Protein AF-A0A2H3KAZ0-F1 (afdb_monomer_lite)

InterPro domains:
  IPR036909 Cytochrome c-like domain superfamily [G3DSA:1.10.760.10] (22-102)
  IPR036909 Cytochrome c-like domain superfamily [SSF46626] (34-100)

Foldseek 3Di:
DDDDDDDPCDPDPDPPPPDPADAQDPPLQVVLCVLVCCQADDPHVCVVPAHADRRHCVRRDVVCVVVVLCCLPVVVVPCQVVCPSPDHNVSSVVSVVCVVVVVDSD

Sequence (106 aa):
MTFSCSKDETPVPVPVAPVAVTAFTNTTIKPILDKCVACHGAGGVAVNKWYYNPANYETSIKANIGKIYAQTSVFGAGMATANYGNLTQAQVNAIITWYQAGYPAN

pLDDT: mean 75.34, std 16.15, range [42.06, 95.31]

Radius of gyration: 21.51 Å; chains: 1; bounding box: 31×59×66 Å

Structure (mmCIF, N/CA/C/O backbone):
data_AF-A0A2H3KAZ0-F1
#
_entry.id   AF-A0A2H3KAZ0-F1
#
loop_
_atom_site.group_PDB
_atom_site.id
_atom_site.type_symbol
_atom_site.label_atom_id
_atom_site.label_alt_id
_atom_site.label_comp_id
_atom_site.label_asym_id
_atom_site.label_entity_id
_atom_site.label_seq_id
_atom_site.pdbx_PDB_ins_code
_atom_site.Cartn_x
_atom_site.Cartn_y
_atom_site.Cartn_z
_atom_site.occupancy
_atom_site.B_iso_or_equiv
_atom_site.auth_seq_id
_atom_site.auth_comp_id
_atom_site.auth_asym_id
_atom_site.auth_atom_id
_atom_site.pdbx_PDB_model_num
ATOM 1 N N . MET A 1 1 ? 15.536 -50.054 -49.288 1.00 42.06 1 MET A N 1
ATOM 2 C CA . MET A 1 1 ? 15.369 -49.391 -47.978 1.00 42.06 1 MET A CA 1
ATOM 3 C C . MET A 1 1 ? 16.225 -48.137 -47.995 1.00 42.06 1 MET A C 1
ATOM 5 O O . MET A 1 1 ? 17.434 -48.235 -47.852 1.00 42.06 1 MET A O 1
ATOM 9 N N . THR A 1 2 ? 15.631 -46.987 -48.296 1.00 43.38 2 THR A N 1
ATOM 10 C CA . THR A 1 2 ? 16.305 -45.682 -48.282 1.00 43.38 2 THR A CA 1
ATOM 11 C C . THR A 1 2 ? 15.896 -44.956 -47.007 1.00 43.38 2 THR A C 1
ATOM 13 O O . THR A 1 2 ? 14.733 -44.595 -46.853 1.00 43.38 2 THR A O 1
ATOM 16 N N . PHE A 1 3 ? 16.839 -44.791 -46.080 1.00 45.09 3 PHE A N 1
ATOM 17 C CA . PHE A 1 3 ? 16.683 -43.912 -44.926 1.00 45.09 3 PHE A CA 1
ATOM 18 C C . PHE A 1 3 ? 16.978 -42.478 -45.374 1.00 45.09 3 PHE A C 1
ATOM 20 O O . PHE A 1 3 ? 18.106 -42.169 -45.753 1.00 45.09 3 PHE A O 1
ATOM 27 N N . SER A 1 4 ? 15.967 -41.613 -45.346 1.00 51.03 4 SER A N 1
ATOM 28 C CA . SER A 1 4 ? 16.130 -40.169 -45.518 1.00 51.03 4 SER A CA 1
ATOM 29 C C . SER A 1 4 ? 16.052 -39.488 -44.152 1.00 51.03 4 SER A C 1
ATOM 31 O O . SER A 1 4 ? 15.001 -39.486 -43.518 1.00 51.03 4 SER A O 1
ATOM 33 N N . CYS A 1 5 ? 17.165 -38.898 -43.710 1.00 50.88 5 CYS A N 1
ATOM 34 C CA . CYS A 1 5 ? 17.187 -37.874 -42.666 1.00 50.88 5 CYS A CA 1
ATOM 35 C C . CYS A 1 5 ? 16.548 -36.587 -43.198 1.00 50.88 5 CYS A C 1
ATOM 37 O O . CYS A 1 5 ? 17.033 -36.048 -44.190 1.00 50.88 5 CYS A O 1
ATOM 39 N N . SER A 1 6 ? 15.504 -36.086 -42.537 1.00 50.97 6 SER A N 1
ATOM 40 C CA . SER A 1 6 ? 15.051 -34.679 -42.482 1.00 50.97 6 SER A CA 1
ATOM 41 C C . SER A 1 6 ? 13.774 -34.687 -41.634 1.00 50.97 6 SER A C 1
ATOM 43 O O . SER A 1 6 ? 12.880 -35.472 -41.914 1.00 50.97 6 SER A O 1
ATOM 45 N N . LYS A 1 7 ? 13.609 -33.906 -40.572 1.00 48.50 7 LYS A N 1
ATOM 46 C CA . LYS A 1 7 ? 13.908 -32.485 -40.426 1.00 48.50 7 LYS A CA 1
ATOM 47 C C . LYS A 1 7 ? 13.983 -32.207 -38.919 1.00 48.50 7 LYS A C 1
ATOM 49 O O . LYS A 1 7 ? 13.093 -32.614 -38.181 1.00 48.50 7 LYS A O 1
ATOM 54 N N . ASP A 1 8 ? 15.058 -31.565 -38.483 1.00 55.12 8 ASP A N 1
ATOM 55 C CA . ASP A 1 8 ? 15.193 -31.033 -37.129 1.00 55.12 8 ASP A CA 1
ATOM 56 C C . ASP A 1 8 ? 14.231 -29.838 -37.015 1.00 55.12 8 ASP A C 1
ATOM 58 O O . ASP A 1 8 ? 14.513 -28.739 -37.498 1.00 55.12 8 ASP A O 1
ATOM 62 N N . GLU A 1 9 ? 13.020 -30.081 -36.513 1.00 54.03 9 GLU A N 1
ATOM 63 C CA . GLU A 1 9 ? 12.067 -29.023 -36.182 1.00 54.03 9 GLU A CA 1
ATOM 64 C C . GLU A 1 9 ? 12.463 -28.443 -34.827 1.00 54.03 9 GLU A C 1
ATOM 66 O O . GLU A 1 9 ? 11.881 -28.750 -33.788 1.00 54.03 9 GLU A O 1
ATOM 71 N N . THR A 1 10 ? 13.499 -27.606 -34.835 1.00 62.09 10 THR A N 1
ATOM 72 C CA . THR A 1 10 ? 13.757 -26.708 -33.711 1.00 62.09 10 THR A CA 1
ATOM 73 C C . THR A 1 10 ? 12.489 -25.879 -33.472 1.00 62.09 10 THR A C 1
ATOM 75 O O . THR A 1 10 ? 12.018 -25.209 -34.398 1.00 62.09 10 THR A O 1
ATOM 78 N N . PRO A 1 11 ? 11.894 -25.909 -32.264 1.00 56.31 11 PRO A N 1
ATOM 79 C CA . PRO A 1 11 ? 10.744 -25.075 -31.961 1.00 56.31 11 PRO A CA 1
ATOM 80 C C . PRO A 1 11 ? 11.138 -23.612 -32.145 1.00 56.31 11 PRO A C 1
ATOM 82 O O . PRO A 1 11 ? 12.066 -23.122 -31.498 1.00 56.31 11 PRO A O 1
ATOM 85 N N . VAL A 1 12 ? 10.442 -22.911 -33.038 1.00 58.47 12 VAL A N 1
ATOM 86 C CA . VAL A 1 12 ? 10.580 -21.461 -33.176 1.00 58.47 12 VAL A CA 1
ATOM 87 C C . VAL A 1 12 ? 10.239 -20.846 -31.811 1.00 58.47 12 VAL A C 1
ATOM 89 O O . VAL A 1 12 ? 9.158 -21.136 -31.287 1.00 58.47 12 VAL A O 1
ATOM 92 N N . PRO A 1 13 ? 11.113 -20.023 -31.201 1.00 58.38 13 PRO A N 1
ATOM 93 C CA . PRO A 1 13 ? 10.783 -19.342 -29.960 1.00 58.38 13 PRO A CA 1
ATOM 94 C C . PRO A 1 13 ? 9.560 -18.461 -30.209 1.00 58.38 13 PRO A C 1
ATOM 96 O O . PRO A 1 13 ? 9.618 -17.513 -30.993 1.00 58.38 13 PRO A O 1
ATOM 99 N N . VAL A 1 14 ? 8.435 -18.787 -29.574 1.00 61.22 14 VAL A N 1
ATOM 100 C CA . VAL A 1 14 ? 7.252 -17.927 -29.604 1.00 61.22 14 VAL A CA 1
ATOM 101 C C . VAL A 1 14 ? 7.649 -16.608 -28.934 1.00 61.22 14 VAL A C 1
ATOM 103 O O . VAL A 1 14 ? 8.141 -16.648 -27.802 1.00 61.22 14 VAL A O 1
ATOM 106 N N . PRO A 1 15 ? 7.471 -15.444 -29.584 1.00 53.41 15 PRO A N 1
ATOM 107 C CA . PRO A 1 15 ? 7.692 -14.164 -28.932 1.00 53.41 15 PRO A CA 1
ATOM 108 C C . PRO A 1 15 ? 6.754 -14.078 -27.729 1.00 53.41 15 PRO A C 1
ATOM 110 O O . PRO A 1 15 ? 5.534 -14.004 -27.883 1.00 53.41 15 PRO A O 1
ATOM 113 N N . VAL A 1 16 ? 7.311 -14.137 -26.521 1.00 59.84 16 VAL A N 1
ATOM 114 C CA . VAL A 1 16 ? 6.542 -13.894 -25.303 1.00 59.84 16 VAL A CA 1
ATOM 115 C C . VAL A 1 16 ? 6.110 -12.435 -25.374 1.00 59.84 16 VAL A C 1
ATOM 117 O O . VAL A 1 16 ? 6.953 -11.537 -25.339 1.00 59.84 16 VAL A O 1
ATOM 120 N N . ALA A 1 17 ? 4.809 -12.194 -25.550 1.00 55.94 17 ALA A N 1
ATOM 121 C CA . ALA A 1 17 ? 4.266 -10.844 -25.533 1.00 55.94 17 ALA A CA 1
ATOM 122 C C . ALA A 1 17 ? 4.725 -10.142 -24.241 1.00 55.94 17 ALA A C 1
ATOM 124 O O . ALA A 1 17 ? 4.708 -10.778 -23.180 1.00 55.94 17 ALA A O 1
ATOM 125 N N . PRO A 1 18 ? 5.156 -8.868 -24.296 1.00 58.00 18 PRO A N 1
ATOM 126 C CA . PRO A 1 18 ? 5.522 -8.149 -23.088 1.00 58.00 18 PRO A CA 1
ATOM 127 C C . PRO A 1 18 ? 4.326 -8.183 -22.139 1.00 58.00 18 PRO A C 1
ATOM 129 O O . PRO A 1 18 ? 3.220 -7.780 -22.504 1.00 58.00 18 PRO A O 1
ATOM 132 N N . VAL A 1 19 ? 4.539 -8.719 -20.936 1.00 61.03 19 VAL A N 1
ATOM 133 C CA . VAL A 1 19 ? 3.525 -8.723 -19.881 1.00 61.03 19 VAL A CA 1
ATOM 134 C C . VAL A 1 19 ? 3.134 -7.268 -19.663 1.00 61.03 19 VAL A C 1
ATOM 136 O O . VAL A 1 19 ? 3.987 -6.461 -19.297 1.00 61.03 19 VAL A O 1
ATOM 139 N N . ALA A 1 20 ? 1.879 -6.916 -19.953 1.00 62.78 20 ALA A N 1
ATOM 140 C CA . ALA A 1 20 ? 1.392 -5.559 -19.756 1.00 62.78 20 ALA A CA 1
ATOM 141 C C . ALA A 1 20 ? 1.604 -5.181 -18.287 1.00 62.78 20 ALA A C 1
ATOM 143 O O . ALA A 1 20 ? 1.039 -5.802 -17.384 1.00 62.78 20 ALA A O 1
ATOM 144 N N . VAL A 1 21 ? 2.478 -4.205 -18.049 1.00 80.50 21 VAL A N 1
ATOM 145 C CA . VAL A 1 21 ? 2.804 -3.760 -16.701 1.00 80.50 21 VAL A CA 1
ATOM 146 C C . VAL A 1 21 ? 1.894 -2.586 -16.357 1.00 80.50 21 VAL A C 1
ATOM 148 O O . VAL A 1 21 ? 2.045 -1.493 -16.897 1.00 80.50 21 VAL A O 1
ATOM 151 N N . THR A 1 22 ? 0.933 -2.814 -15.464 1.00 91.44 22 THR A N 1
ATOM 152 C CA . THR A 1 22 ? 0.073 -1.748 -14.936 1.00 91.44 22 THR A CA 1
ATOM 153 C C . THR A 1 22 ? 0.852 -0.942 -13.901 1.00 91.44 22 THR A C 1
ATOM 155 O O . THR A 1 22 ? 1.345 -1.506 -12.922 1.00 91.44 22 THR A O 1
ATOM 158 N N . ALA A 1 23 ? 0.955 0.372 -14.087 1.00 92.75 23 ALA A N 1
ATOM 159 C CA . ALA A 1 23 ? 1.486 1.260 -13.060 1.00 92.75 23 ALA A CA 1
ATOM 160 C C . ALA A 1 23 ? 0.438 1.500 -11.961 1.00 92.75 23 ALA A C 1
ATOM 162 O O . ALA A 1 23 ? -0.758 1.587 -12.230 1.00 92.75 23 ALA A O 1
ATOM 163 N N . PHE A 1 24 ? 0.894 1.639 -10.721 1.00 94.50 24 PHE A N 1
ATOM 164 C CA . PHE A 1 24 ? 0.071 2.045 -9.594 1.00 94.50 24 PHE A CA 1
ATOM 165 C C . PHE A 1 24 ? 0.002 3.570 -9.529 1.00 94.50 24 PHE A C 1
ATOM 167 O O . PHE A 1 24 ? 1.000 4.235 -9.242 1.00 94.50 24 PHE A O 1
ATOM 174 N N . THR A 1 25 ? -1.177 4.122 -9.807 1.00 95.31 25 THR A N 1
ATOM 175 C CA . THR A 1 25 ? -1.418 5.566 -9.931 1.00 95.31 25 THR A CA 1
ATOM 176 C C . THR A 1 25 ? -2.434 6.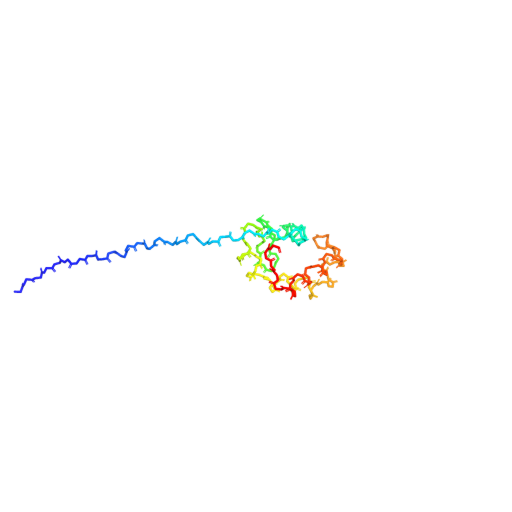103 -8.928 1.00 95.31 25 THR A C 1
ATOM 178 O O . THR A 1 25 ? -2.723 7.296 -8.969 1.00 95.31 25 THR A O 1
ATOM 181 N N . ASN A 1 26 ? -2.963 5.271 -8.024 1.00 95.19 26 ASN A N 1
ATOM 182 C CA . ASN A 1 26 ? -3.918 5.708 -7.009 1.00 95.19 26 ASN A CA 1
ATOM 183 C C . ASN A 1 26 ? -3.311 6.815 -6.136 1.00 95.19 26 ASN A C 1
ATOM 185 O O . ASN A 1 26 ? -2.424 6.576 -5.314 1.00 95.19 26 ASN A O 1
ATOM 189 N N . THR A 1 27 ? -3.794 8.042 -6.312 1.00 94.44 27 THR A N 1
ATOM 190 C CA . THR A 1 27 ? -3.184 9.251 -5.736 1.00 94.44 27 THR A CA 1
ATOM 191 C C . THR A 1 27 ? -3.314 9.328 -4.219 1.00 94.44 27 THR A C 1
ATOM 193 O O . THR A 1 27 ? -2.529 10.016 -3.572 1.00 94.44 27 THR A O 1
ATOM 196 N N . THR A 1 28 ? -4.269 8.598 -3.641 1.00 92.81 28 THR A N 1
ATO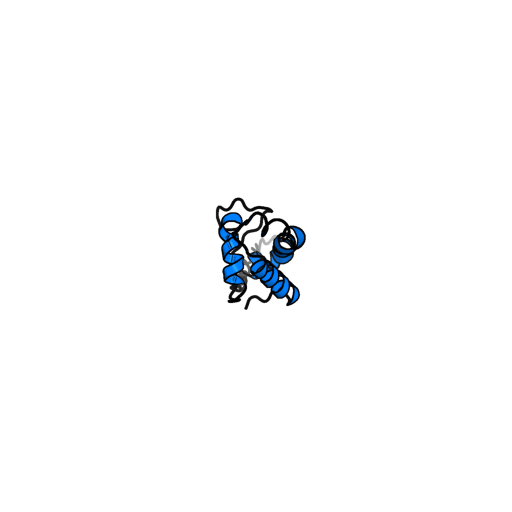M 197 C CA . THR A 1 28 ? -4.493 8.560 -2.193 1.00 92.81 28 THR A CA 1
ATOM 198 C C . THR A 1 28 ? -3.604 7.519 -1.521 1.00 92.81 28 THR A C 1
ATOM 200 O O . THR A 1 28 ? -3.017 7.783 -0.474 1.00 92.81 28 THR A O 1
ATOM 203 N N . ILE A 1 29 ? -3.475 6.336 -2.123 1.00 93.19 29 ILE A N 1
ATOM 204 C CA . ILE A 1 29 ? -2.825 5.180 -1.495 1.00 93.19 29 ILE A CA 1
ATOM 205 C C . ILE A 1 29 ? -1.354 5.071 -1.867 1.00 93.19 29 ILE A C 1
ATOM 207 O O . ILE A 1 29 ? -0.543 4.681 -1.027 1.00 93.19 29 ILE A O 1
ATOM 211 N N . LYS A 1 30 ? -0.975 5.462 -3.086 1.00 94.06 30 LYS A N 1
ATOM 212 C CA . LYS A 1 30 ? 0.419 5.424 -3.534 1.00 94.06 30 LYS A CA 1
ATOM 213 C C . LYS A 1 30 ? 1.372 6.153 -2.580 1.00 94.06 30 LYS A C 1
ATOM 215 O O . LYS A 1 30 ? 2.338 5.517 -2.167 1.00 94.06 30 LYS A O 1
ATOM 220 N N . PRO A 1 31 ? 1.109 7.395 -2.126 1.00 92.44 31 PRO A N 1
ATOM 221 C CA . PRO A 1 31 ? 2.001 8.066 -1.178 1.00 92.44 31 PRO A CA 1
ATOM 222 C C . PRO A 1 31 ? 2.128 7.333 0.164 1.00 92.44 31 PRO A C 1
ATOM 224 O O . PRO A 1 31 ? 3.125 7.487 0.864 1.00 92.44 31 PRO A O 1
ATOM 227 N N . ILE A 1 32 ? 1.117 6.543 0.540 1.00 90.00 32 ILE A N 1
ATOM 228 C CA . ILE A 1 32 ? 1.122 5.757 1.773 1.00 90.00 32 ILE A CA 1
ATOM 229 C C . ILE A 1 32 ? 1.989 4.507 1.593 1.00 90.00 32 ILE A C 1
ATOM 231 O O . ILE A 1 32 ? 2.861 4.256 2.419 1.00 90.00 32 ILE A O 1
ATOM 235 N N . LEU A 1 33 ? 1.802 3.756 0.502 1.00 88.12 33 LEU A N 1
ATOM 236 C CA . LEU A 1 33 ? 2.620 2.575 0.201 1.00 88.12 33 LEU A CA 1
ATOM 237 C C . LEU A 1 33 ? 4.070 2.935 -0.155 1.00 88.12 33 LEU A C 1
ATOM 239 O O . LEU A 1 33 ? 4.976 2.157 0.129 1.00 88.12 33 LEU A O 1
ATOM 243 N N . ASP A 1 34 ? 4.326 4.132 -0.684 1.00 89.19 34 ASP A N 1
ATOM 244 C CA . ASP A 1 34 ? 5.686 4.625 -0.922 1.00 89.19 34 ASP A CA 1
ATOM 245 C C . ASP A 1 34 ? 6.499 4.720 0.385 1.00 89.19 34 ASP A C 1
ATOM 247 O O . ASP A 1 34 ? 7.715 4.525 0.376 1.00 89.19 34 ASP A O 1
ATOM 251 N N . LYS A 1 35 ? 5.849 4.904 1.543 1.00 84.38 35 LYS A N 1
ATOM 252 C CA . LYS A 1 35 ? 6.526 4.844 2.851 1.00 84.38 35 LYS A CA 1
ATOM 253 C C . LYS A 1 35 ? 7.026 3.439 3.210 1.00 84.38 35 LYS A C 1
ATOM 255 O O . LYS A 1 35 ? 7.930 3.294 4.030 1.00 84.38 35 LYS A O 1
ATOM 260 N N . CYS A 1 36 ? 6.478 2.397 2.586 1.00 78.88 36 CYS A N 1
ATOM 261 C CA . CYS A 1 36 ? 6.888 1.008 2.780 1.00 78.88 36 CYS A CA 1
ATOM 262 C C . CYS A 1 36 ? 8.165 0.650 1.993 1.00 78.88 36 CYS A C 1
ATOM 264 O O . CYS A 1 36 ? 8.789 -0.374 2.287 1.00 78.88 36 CYS A O 1
ATOM 266 N N . VAL A 1 37 ? 8.595 1.493 1.038 1.00 80.94 37 VAL A N 1
ATOM 267 C CA . VAL A 1 37 ? 9.796 1.285 0.197 1.00 80.94 37 VAL A CA 1
ATOM 268 C C . VAL A 1 37 ? 11.053 1.068 1.037 1.00 80.94 37 VAL A C 1
ATOM 270 O O . VAL A 1 37 ? 11.890 0.250 0.670 1.00 80.94 37 VAL A O 1
ATOM 273 N N . ALA A 1 38 ? 11.181 1.730 2.188 1.00 76.81 38 ALA A N 1
ATOM 274 C CA . ALA A 1 38 ? 12.360 1.585 3.043 1.00 76.81 38 ALA A CA 1
ATOM 275 C C . ALA A 1 38 ? 12.611 0.128 3.491 1.00 76.81 38 ALA A C 1
ATOM 277 O O . ALA A 1 38 ? 13.755 -0.276 3.682 1.00 76.81 38 ALA A O 1
ATOM 278 N N . CYS A 1 39 ? 11.553 -0.679 3.630 1.00 76.50 39 CYS A N 1
ATOM 279 C CA . CYS A 1 39 ? 11.654 -2.083 4.040 1.00 76.50 39 CYS A CA 1
ATOM 280 C C . CYS A 1 39 ? 11.391 -3.068 2.893 1.00 76.50 39 CYS A C 1
ATOM 282 O O . CYS A 1 39 ? 11.893 -4.193 2.930 1.00 76.50 39 CYS A O 1
ATOM 284 N N . HIS A 1 40 ? 10.611 -2.652 1.894 1.00 80.31 40 HIS A N 1
ATOM 285 C CA . HIS A 1 40 ? 10.094 -3.511 0.827 1.00 80.31 40 HIS A CA 1
ATOM 286 C C . HIS A 1 40 ? 10.562 -3.104 -0.577 1.00 80.31 40 HIS A C 1
ATOM 288 O O . HIS A 1 40 ? 10.156 -3.721 -1.550 1.00 80.31 40 HIS A O 1
ATOM 294 N N . GLY A 1 41 ? 11.401 -2.080 -0.715 1.00 76.31 41 GLY A N 1
ATOM 295 C CA . GLY A 1 41 ? 12.034 -1.694 -1.977 1.00 76.31 41 GLY A CA 1
ATOM 296 C C . GLY A 1 41 ? 13.318 -2.475 -2.270 1.00 76.31 41 GLY A C 1
ATOM 297 O O . GLY A 1 41 ? 13.682 -3.422 -1.568 1.00 76.31 41 GLY A O 1
ATOM 298 N N . ALA A 1 42 ? 14.033 -2.065 -3.322 1.00 69.00 42 ALA A N 1
ATOM 299 C CA . ALA A 1 42 ? 15.282 -2.712 -3.734 1.00 69.00 42 ALA A CA 1
ATOM 300 C C . ALA A 1 42 ? 16.363 -2.478 -2.689 1.00 69.00 42 ALA A C 1
ATOM 302 O O . ALA A 1 42 ? 16.642 -1.338 -2.334 1.00 69.00 42 ALA A O 1
ATOM 303 N N . GLY A 1 43 ? 16.946 -3.566 -2.181 1.00 60.41 43 GLY A N 1
ATOM 304 C CA . GLY A 1 43 ? 17.909 -3.506 -1.081 1.00 60.41 43 GLY A CA 1
ATOM 305 C C . GLY A 1 43 ? 17.281 -3.347 0.309 1.00 60.41 43 GLY A C 1
ATOM 306 O O . GLY A 1 43 ? 18.018 -3.236 1.284 1.00 60.41 43 GLY A O 1
ATOM 307 N N . GLY A 1 44 ? 15.948 -3.365 0.430 1.00 60.16 44 GLY A N 1
ATOM 308 C CA . GLY A 1 44 ? 15.281 -3.462 1.726 1.00 60.16 44 GLY A CA 1
ATOM 309 C C . GLY A 1 44 ? 15.504 -4.830 2.380 1.00 60.16 44 GLY A C 1
ATOM 310 O O . GLY A 1 44 ? 15.785 -5.821 1.708 1.00 60.16 44 GLY A O 1
ATOM 311 N N . VAL A 1 45 ? 15.305 -4.912 3.698 1.00 61.56 45 VAL A N 1
ATOM 312 C CA . VAL A 1 45 ? 15.348 -6.180 4.462 1.00 61.56 45 VAL A CA 1
ATOM 313 C C . VAL A 1 45 ? 14.299 -7.207 4.009 1.00 61.56 45 VAL A C 1
ATOM 315 O O . VAL A 1 45 ? 14.344 -8.354 4.448 1.00 61.56 45 VAL A O 1
ATOM 318 N N . ALA A 1 46 ? 13.363 -6.812 3.134 1.00 60.56 46 ALA A N 1
ATOM 319 C CA . ALA A 1 46 ? 12.298 -7.647 2.594 1.00 60.56 46 ALA A CA 1
ATOM 320 C C . ALA A 1 46 ? 11.576 -8.409 3.710 1.00 60.56 46 ALA A C 1
ATOM 322 O O . ALA A 1 46 ? 11.448 -9.635 3.671 1.00 60.56 46 ALA A O 1
ATOM 323 N N . VAL A 1 47 ? 11.102 -7.673 4.723 1.00 57.06 47 VAL A N 1
ATOM 324 C CA . VAL A 1 47 ? 10.293 -8.251 5.804 1.00 57.06 47 VAL A CA 1
ATOM 325 C C . VAL A 1 47 ? 9.134 -9.021 5.153 1.00 57.06 47 VAL A C 1
ATOM 327 O O . VAL A 1 47 ? 8.448 -8.502 4.273 1.00 57.06 47 VAL A O 1
ATOM 330 N N . ASN A 1 48 ? 8.968 -10.301 5.493 1.00 60.88 48 ASN A N 1
ATOM 331 C CA . ASN A 1 48 ? 7.980 -11.209 4.882 1.00 60.88 48 ASN A CA 1
ATOM 332 C C . ASN A 1 48 ? 8.116 -11.443 3.355 1.00 60.88 48 ASN A C 1
ATOM 334 O O . ASN A 1 48 ? 7.179 -11.923 2.706 1.00 60.88 48 ASN A O 1
ATOM 338 N N . LYS A 1 49 ? 9.296 -11.164 2.783 1.00 67.94 49 LYS A N 1
ATOM 339 C CA . LYS A 1 49 ? 9.688 -11.468 1.395 1.00 67.94 49 LYS A CA 1
ATOM 340 C C . LYS A 1 49 ? 8.702 -10.929 0.353 1.00 67.94 49 LYS A C 1
ATOM 342 O O . LYS A 1 49 ? 8.224 -11.681 -0.498 1.00 67.94 49 LYS A O 1
ATOM 347 N N . TRP A 1 50 ? 8.351 -9.647 0.431 1.00 77.50 50 TRP A N 1
ATOM 348 C CA . TRP A 1 50 ? 7.624 -8.977 -0.650 1.00 77.50 50 TRP A CA 1
ATOM 349 C C . TRP A 1 50 ? 8.333 -7.692 -1.072 1.00 77.50 50 TRP A C 1
ATOM 351 O O . TRP A 1 50 ? 8.939 -7.010 -0.241 1.00 77.50 50 TRP A O 1
ATOM 361 N N . TYR A 1 51 ? 8.278 -7.428 -2.377 1.00 83.69 51 TYR A N 1
ATOM 362 C CA . TYR A 1 51 ? 8.927 -6.306 -3.039 1.00 83.69 51 TYR A CA 1
ATOM 363 C C . TYR A 1 51 ? 7.862 -5.343 -3.553 1.00 83.69 51 TYR A C 1
ATOM 365 O O . TYR A 1 51 ? 7.006 -5.749 -4.336 1.00 83.69 51 TYR A O 1
ATOM 373 N N . TYR A 1 52 ? 7.919 -4.087 -3.128 1.00 87.38 52 TYR A N 1
ATOM 374 C CA . TYR A 1 52 ? 7.030 -3.023 -3.568 1.00 87.38 52 TYR A CA 1
ATOM 375 C C . TYR A 1 52 ? 7.630 -2.296 -4.775 1.00 87.38 52 TYR A C 1
ATOM 377 O O . TYR A 1 52 ? 8.747 -1.779 -4.715 1.00 87.38 52 TYR A O 1
ATOM 385 N N . ASN A 1 53 ? 6.870 -2.237 -5.871 1.00 89.12 53 ASN A N 1
ATOM 386 C CA . ASN A 1 53 ? 7.233 -1.503 -7.076 1.00 89.12 53 ASN A CA 1
ATOM 387 C C . ASN A 1 53 ? 5.996 -0.838 -7.696 1.00 89.12 53 ASN A C 1
ATOM 389 O O . ASN A 1 53 ? 5.228 -1.508 -8.390 1.00 89.12 53 ASN A O 1
ATOM 393 N N . PRO A 1 54 ? 5.821 0.483 -7.555 1.00 90.19 54 PRO A N 1
ATOM 394 C CA . PRO A 1 54 ? 4.664 1.158 -8.126 1.00 90.19 54 PRO A CA 1
ATOM 395 C C . PRO A 1 54 ? 4.639 1.104 -9.660 1.00 90.19 54 PRO A C 1
ATOM 397 O O . PRO A 1 54 ? 3.586 1.318 -10.243 1.00 90.19 54 PRO A O 1
ATOM 400 N N . ALA A 1 55 ? 5.747 0.785 -10.337 1.00 91.25 55 ALA A N 1
ATOM 401 C CA . ALA A 1 55 ? 5.737 0.576 -11.781 1.00 91.25 55 ALA A CA 1
ATOM 402 C C . ALA A 1 55 ? 5.123 -0.770 -12.196 1.00 91.25 55 ALA A C 1
ATOM 404 O O . ALA A 1 55 ? 4.816 -0.916 -13.368 1.00 91.25 55 ALA A O 1
ATOM 405 N N . ASN A 1 56 ? 4.952 -1.737 -11.279 1.00 89.44 56 ASN A N 1
ATOM 406 C CA . ASN A 1 56 ? 4.384 -3.062 -11.555 1.00 89.44 56 ASN A CA 1
ATOM 407 C C . ASN A 1 56 ? 3.346 -3.461 -10.502 1.00 89.44 56 ASN A C 1
ATOM 409 O O . ASN A 1 56 ? 3.618 -4.247 -9.592 1.00 89.44 56 ASN A O 1
ATOM 413 N N . TYR A 1 57 ? 2.144 -2.910 -10.626 1.00 91.00 57 TYR A N 1
ATOM 414 C CA . TYR A 1 57 ? 1.033 -3.159 -9.715 1.00 91.00 57 TYR A CA 1
ATOM 415 C C . TYR A 1 57 ? 0.653 -4.645 -9.634 1.00 91.00 57 TYR A C 1
ATOM 417 O O . TYR A 1 57 ? 0.466 -5.157 -8.530 1.00 91.00 57 TYR A O 1
ATOM 425 N N . GLU A 1 58 ? 0.596 -5.354 -10.766 1.00 90.06 58 GLU A N 1
ATOM 426 C CA . GLU A 1 58 ? 0.124 -6.745 -10.818 1.00 90.06 58 GLU A CA 1
ATOM 427 C C . GLU A 1 58 ? 0.985 -7.683 -9.959 1.00 90.06 58 GLU A C 1
ATOM 429 O O . GLU A 1 58 ? 0.453 -8.429 -9.135 1.00 90.06 58 GLU A O 1
ATOM 434 N N . THR A 1 59 ? 2.314 -7.628 -10.089 1.00 87.94 59 THR A N 1
ATOM 435 C CA . THR A 1 59 ? 3.203 -8.578 -9.392 1.00 87.94 59 THR A CA 1
ATOM 436 C C . THR A 1 59 ? 3.737 -8.066 -8.059 1.00 87.94 59 THR A C 1
ATOM 438 O O . THR A 1 59 ? 4.081 -8.872 -7.194 1.00 87.94 59 THR A O 1
ATOM 441 N N . SER A 1 60 ? 3.810 -6.748 -7.857 1.00 88.06 60 SER A N 1
ATOM 442 C CA . SER A 1 60 ? 4.390 -6.185 -6.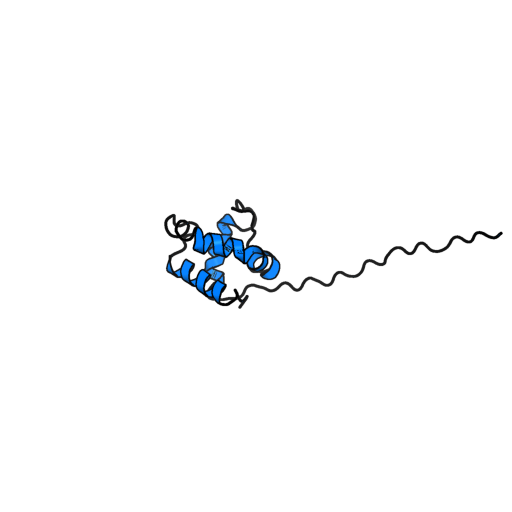632 1.00 88.06 60 SER A CA 1
ATOM 443 C C . SER A 1 60 ? 3.338 -5.876 -5.569 1.00 88.06 60 SER A C 1
ATOM 445 O O . SER A 1 60 ? 3.560 -6.167 -4.395 1.00 88.06 60 SER A O 1
ATOM 447 N N . ILE A 1 61 ? 2.166 -5.371 -5.968 1.00 90.69 61 ILE A N 1
ATOM 448 C CA . ILE A 1 61 ? 1.119 -4.916 -5.046 1.00 90.69 61 ILE A CA 1
ATOM 449 C C . ILE A 1 61 ? -0.013 -5.938 -5.004 1.00 90.69 61 ILE A C 1
ATOM 451 O O . ILE A 1 61 ? -0.256 -6.540 -3.962 1.00 90.69 61 ILE A O 1
ATOM 455 N N . LYS A 1 62 ? -0.668 -6.194 -6.139 1.00 91.00 62 LYS A N 1
ATOM 456 C CA . LYS A 1 62 ? -1.848 -7.061 -6.225 1.00 91.00 62 LYS A CA 1
ATOM 457 C C . LYS A 1 62 ? -1.531 -8.506 -5.850 1.00 91.00 62 LYS A C 1
ATOM 459 O O . LYS A 1 62 ? -2.200 -9.065 -4.987 1.00 91.00 62 LYS A O 1
ATOM 464 N N . ALA A 1 63 ? -0.466 -9.091 -6.400 1.00 89.81 63 ALA A N 1
ATOM 465 C CA . ALA A 1 63 ? -0.035 -10.444 -6.034 1.00 89.81 63 ALA A CA 1
ATOM 466 C C . ALA A 1 63 ? 0.369 -10.585 -4.550 1.00 89.81 63 ALA A C 1
ATOM 468 O O . ALA A 1 63 ? 0.355 -11.689 -4.010 1.00 89.81 63 ALA A O 1
ATOM 469 N N . ASN A 1 64 ? 0.703 -9.481 -3.871 1.00 88.69 64 ASN A N 1
ATOM 470 C CA . ASN A 1 64 ? 1.065 -9.468 -2.453 1.00 88.69 64 ASN A CA 1
ATOM 471 C C . ASN A 1 64 ? -0.016 -8.848 -1.561 1.00 88.69 64 ASN A C 1
ATOM 473 O O . ASN A 1 64 ? 0.225 -8.676 -0.367 1.00 88.69 64 ASN A O 1
ATOM 477 N N . ILE A 1 65 ? -1.207 -8.546 -2.088 1.00 88.25 65 ILE A N 1
ATOM 478 C CA . ILE A 1 65 ? -2.199 -7.727 -1.386 1.00 88.25 65 ILE A CA 1
ATOM 479 C C . ILE A 1 65 ? -2.616 -8.324 -0.039 1.00 88.25 65 ILE A C 1
ATOM 481 O O . ILE A 1 65 ? -2.774 -7.593 0.932 1.00 88.25 65 ILE A O 1
ATOM 485 N N . GLY A 1 66 ? -2.698 -9.654 0.061 1.00 85.44 66 GLY A N 1
ATOM 486 C CA . GLY A 1 66 ? -2.972 -10.339 1.326 1.00 85.44 66 GLY A CA 1
ATOM 487 C C . GLY A 1 66 ? -1.899 -10.087 2.391 1.00 85.44 66 GLY A C 1
ATOM 488 O O . GLY A 1 66 ? -2.233 -9.917 3.559 1.00 85.44 66 GLY A O 1
ATOM 489 N N . LYS A 1 67 ? -0.620 -9.988 2.000 1.00 83.50 67 LYS A N 1
ATOM 490 C CA . LYS A 1 67 ? 0.486 -9.646 2.911 1.00 83.50 67 LYS A CA 1
ATOM 491 C C . LYS A 1 67 ? 0.432 -8.179 3.323 1.00 83.50 67 LYS A C 1
ATOM 493 O O . LYS A 1 67 ? 0.595 -7.890 4.503 1.00 83.50 67 LYS A O 1
ATOM 498 N N . ILE A 1 68 ? 0.175 -7.279 2.368 1.00 83.50 68 ILE A N 1
ATOM 499 C CA . ILE A 1 68 ? 0.004 -5.840 2.628 1.00 83.50 68 ILE A CA 1
ATOM 500 C C . ILE A 1 68 ? -1.112 -5.653 3.647 1.00 83.50 68 ILE A C 1
ATOM 502 O O . ILE A 1 68 ? -0.892 -5.079 4.708 1.00 83.50 68 ILE A O 1
ATOM 506 N N . TYR A 1 69 ? -2.280 -6.227 3.353 1.00 81.38 69 TYR A N 1
ATOM 507 C CA . TYR A 1 69 ? -3.450 -6.129 4.202 1.00 81.38 69 TYR A CA 1
ATOM 508 C C . TYR A 1 69 ? -3.220 -6.765 5.570 1.00 81.38 69 TYR A C 1
ATOM 510 O O . TYR 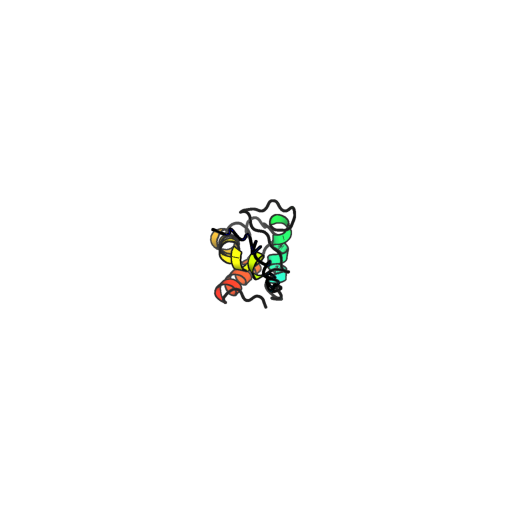A 1 69 ? -3.541 -6.138 6.570 1.00 81.38 69 TYR A O 1
ATOM 518 N N . ALA A 1 70 ? -2.642 -7.966 5.664 1.00 78.88 70 ALA A N 1
ATOM 519 C CA . ALA A 1 70 ? -2.345 -8.590 6.955 1.00 78.88 70 ALA A CA 1
ATOM 520 C C . ALA A 1 70 ? -1.389 -7.726 7.796 1.00 78.88 70 ALA A C 1
ATOM 522 O O . ALA A 1 70 ? -1.610 -7.540 8.993 1.00 78.88 70 ALA A O 1
ATOM 523 N N . GLN A 1 71 ? -0.374 -7.125 7.170 1.00 74.56 71 GLN A N 1
ATOM 524 C CA . GLN A 1 71 ? 0.555 -6.228 7.852 1.00 74.56 71 GLN A CA 1
ATOM 525 C C . GLN A 1 71 ? -0.118 -4.923 8.310 1.00 74.56 71 GLN A C 1
ATOM 527 O O . GLN A 1 71 ? 0.192 -4.410 9.381 1.00 74.56 71 GLN A O 1
ATOM 532 N N . THR A 1 72 ? -1.079 -4.400 7.551 1.00 70.62 72 THR A N 1
ATOM 533 C CA . THR A 1 72 ? -1.782 -3.161 7.914 1.00 70.62 72 THR A CA 1
ATOM 534 C C . THR A 1 72 ? -3.005 -3.382 8.806 1.00 70.62 72 THR A C 1
ATOM 536 O O . THR A 1 72 ? -3.386 -2.466 9.519 1.00 70.62 72 THR A O 1
ATOM 539 N N . SER A 1 73 ? -3.626 -4.567 8.805 1.00 66.94 73 SER A N 1
ATOM 540 C CA . SER A 1 73 ? -4.871 -4.867 9.541 1.00 66.94 73 SER A CA 1
ATOM 541 C C . SER A 1 73 ? -4.663 -5.748 10.777 1.00 66.94 73 SER A C 1
ATOM 543 O O . SER A 1 73 ? -5.230 -5.454 11.823 1.00 66.94 73 SER A O 1
ATOM 545 N N . VAL A 1 74 ? -3.814 -6.782 10.699 1.00 58.03 74 VAL A N 1
ATOM 546 C CA . VAL A 1 74 ? -3.526 -7.716 11.809 1.00 58.03 74 VAL A CA 1
ATOM 547 C C . VAL A 1 74 ? -2.304 -7.250 12.599 1.00 58.03 74 VAL A C 1
ATOM 549 O O . VAL A 1 74 ? -2.322 -7.250 13.826 1.00 58.03 74 VAL A O 1
ATOM 552 N N . PHE A 1 75 ? -1.285 -6.729 11.910 1.00 49.25 75 PHE A N 1
ATOM 553 C CA . PHE A 1 75 ? -0.199 -5.967 12.535 1.00 49.25 75 PHE A CA 1
ATOM 554 C C . PHE A 1 75 ? -0.486 -4.456 12.571 1.00 49.25 75 PHE A C 1
ATOM 556 O O . PHE A 1 75 ? 0.392 -3.687 12.951 1.00 49.25 75 PHE A O 1
ATOM 563 N N . GLY A 1 76 ? -1.703 -4.008 12.235 1.00 46.88 76 GLY A N 1
ATOM 564 C CA . GLY A 1 76 ? -2.130 -2.599 12.327 1.00 46.88 76 GLY A CA 1
ATOM 565 C C . GLY A 1 76 ? -2.109 -2.053 13.756 1.00 46.88 76 GLY A C 1
ATOM 566 O O . GLY A 1 76 ? -1.801 -0.885 13.971 1.00 46.88 76 GLY A O 1
ATOM 567 N N . ALA A 1 77 ? -2.297 -2.956 14.723 1.00 47.88 77 ALA A N 1
ATOM 568 C CA . ALA A 1 77 ? -1.937 -2.819 16.132 1.00 47.88 77 ALA A CA 1
ATOM 569 C C . ALA A 1 77 ? -0.481 -2.402 16.401 1.00 47.88 77 ALA A C 1
ATOM 571 O O . ALA A 1 77 ? -0.213 -1.804 17.428 1.00 47.88 77 ALA A O 1
ATOM 572 N N . GLY A 1 78 ? 0.459 -2.779 15.528 1.00 49.78 78 GLY A N 1
ATOM 573 C CA . GLY A 1 78 ? 1.914 -2.744 15.722 1.00 49.78 78 GLY A CA 1
ATOM 574 C C . GLY A 1 78 ? 2.670 -1.804 14.776 1.00 49.78 78 GLY A C 1
ATOM 575 O O . GLY A 1 78 ? 3.619 -1.161 15.206 1.00 49.78 78 GLY A O 1
ATOM 576 N N . MET A 1 79 ? 2.266 -1.662 13.504 1.00 59.09 79 MET A N 1
ATOM 577 C CA . MET A 1 79 ? 2.929 -0.716 12.590 1.00 59.09 79 MET A CA 1
ATOM 578 C C . MET A 1 79 ? 2.634 0.739 12.959 1.00 59.09 79 MET A C 1
ATOM 580 O O . MET A 1 79 ? 3.558 1.546 12.975 1.00 59.09 79 MET A O 1
ATOM 584 N N . ALA A 1 80 ? 1.383 1.074 13.292 1.00 52.22 80 ALA A N 1
ATOM 585 C CA . ALA A 1 80 ? 1.031 2.426 13.724 1.00 52.22 80 ALA A CA 1
ATOM 586 C C . ALA A 1 80 ? 1.538 2.727 15.148 1.00 52.22 80 ALA A C 1
ATOM 588 O O . ALA A 1 80 ? 2.062 3.808 15.395 1.00 52.22 80 ALA A O 1
ATOM 589 N N . THR A 1 81 ? 1.447 1.772 16.083 1.00 55.50 81 THR A N 1
ATOM 590 C CA . THR A 1 81 ? 1.899 1.974 17.479 1.00 55.50 81 THR A CA 1
ATOM 591 C C . THR A 1 81 ? 3.417 2.003 17.634 1.00 55.50 81 THR A C 1
ATOM 593 O O . THR A 1 81 ? 3.912 2.756 18.467 1.00 55.50 81 THR A O 1
ATOM 596 N N . ALA A 1 82 ? 4.168 1.240 16.831 1.00 57.38 82 ALA A N 1
ATOM 597 C CA . ALA A 1 82 ? 5.631 1.299 16.797 1.00 57.38 82 ALA A CA 1
ATOM 598 C C . ALA A 1 82 ? 6.171 2.230 15.695 1.00 57.38 82 ALA A C 1
ATOM 600 O O . ALA A 1 82 ? 7.376 2.262 15.453 1.00 57.38 82 ALA A O 1
ATOM 601 N N . ASN A 1 83 ? 5.298 3.007 15.037 1.00 61.94 83 ASN A N 1
ATOM 602 C CA . ASN A 1 83 ? 5.653 3.981 14.001 1.00 61.94 83 ASN A CA 1
ATOM 603 C C . ASN A 1 83 ? 6.483 3.391 12.838 1.00 61.94 83 ASN A C 1
ATOM 605 O O . ASN A 1 83 ? 7.256 4.091 12.176 1.00 61.94 83 ASN A O 1
ATOM 609 N N . TYR A 1 84 ? 6.325 2.096 12.552 1.00 65.56 84 TYR A N 1
ATOM 610 C CA . TYR A 1 84 ? 7.007 1.442 11.438 1.00 65.56 84 TYR A CA 1
ATOM 611 C C . TYR A 1 84 ? 6.504 2.006 10.110 1.00 65.56 84 TYR A C 1
ATOM 613 O O . TYR A 1 84 ? 5.305 2.042 9.837 1.00 65.56 84 TYR A O 1
ATOM 621 N N . GLY A 1 85 ? 7.437 2.479 9.283 1.00 61.94 85 GLY A N 1
ATOM 622 C CA . GLY A 1 85 ? 7.103 3.218 8.063 1.00 61.94 85 GLY A CA 1
ATOM 623 C C . GLY A 1 85 ? 6.455 4.585 8.326 1.00 61.94 85 GLY A C 1
ATOM 624 O O . GLY A 1 85 ? 5.983 5.215 7.384 1.00 61.94 85 GLY A O 1
ATOM 625 N N . ASN A 1 86 ? 6.428 5.059 9.581 1.00 74.12 86 ASN A N 1
ATOM 626 C CA . ASN A 1 86 ? 5.851 6.343 9.985 1.00 74.12 86 ASN A CA 1
ATOM 627 C C . ASN A 1 86 ? 4.394 6.514 9.497 1.00 74.12 86 ASN A C 1
ATOM 629 O O . ASN A 1 86 ? 4.028 7.540 8.903 1.00 74.12 86 ASN A O 1
ATOM 633 N N . LEU A 1 87 ? 3.592 5.452 9.649 1.00 80.06 87 LEU A N 1
ATOM 634 C CA . LEU A 1 87 ? 2.182 5.415 9.262 1.00 80.06 87 LEU A CA 1
ATOM 635 C C . LEU A 1 87 ? 1.288 5.860 10.419 1.00 80.06 87 LEU A C 1
ATOM 637 O O . LEU A 1 87 ? 1.351 5.310 11.514 1.00 80.06 87 LEU A O 1
ATOM 641 N N . THR A 1 88 ? 0.401 6.818 10.155 1.00 84.50 88 THR A N 1
ATOM 642 C CA . THR A 1 88 ? -0.647 7.200 11.112 1.00 84.50 88 THR A CA 1
ATOM 643 C C . THR A 1 88 ? -1.827 6.227 11.052 1.00 84.50 88 THR A C 1
ATOM 645 O O . THR A 1 88 ? -2.045 5.558 10.039 1.00 84.50 88 THR A O 1
ATOM 648 N N . GLN A 1 89 ? -2.665 6.195 12.094 1.00 83.12 89 GLN 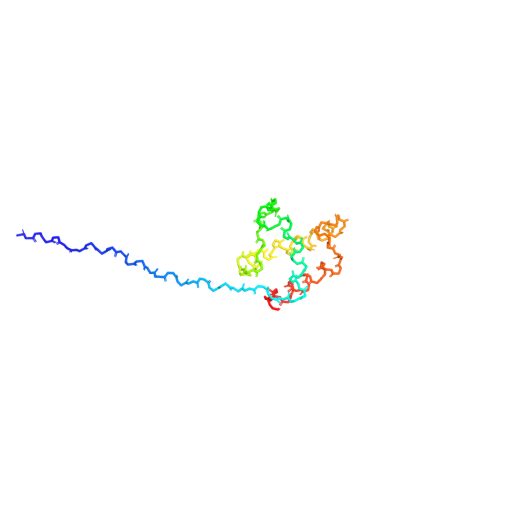A N 1
ATOM 649 C CA . GLN A 1 89 ? -3.881 5.369 12.085 1.00 83.12 89 GLN A CA 1
ATOM 650 C C . GLN A 1 89 ? -4.813 5.707 10.908 1.00 83.12 89 GLN A C 1
ATOM 652 O O . GLN A 1 89 ? -5.407 4.816 10.306 1.00 83.12 89 GLN A O 1
ATOM 657 N N . ALA A 1 90 ? -4.909 6.985 10.529 1.00 86.44 90 ALA A N 1
ATOM 658 C CA . ALA A 1 90 ? -5.696 7.408 9.371 1.00 86.44 90 ALA A CA 1
ATOM 659 C C . ALA A 1 90 ? -5.160 6.813 8.056 1.00 86.44 90 ALA A C 1
ATOM 661 O O . ALA A 1 90 ? -5.939 6.401 7.200 1.00 86.44 90 ALA A O 1
ATOM 662 N N . GLN A 1 91 ? -3.835 6.716 7.913 1.00 88.06 91 GLN A N 1
ATOM 663 C CA . GLN A 1 91 ? -3.194 6.101 6.749 1.00 88.06 91 GLN A CA 1
ATOM 664 C C . GLN A 1 91 ? -3.423 4.588 6.701 1.00 88.06 91 GLN A C 1
ATOM 666 O O . GLN A 1 91 ? -3.693 4.046 5.632 1.00 88.06 91 GLN A O 1
ATOM 671 N N . VAL A 1 92 ? -3.391 3.917 7.855 1.00 84.56 92 VAL A N 1
ATOM 672 C CA . VAL A 1 92 ? -3.754 2.497 7.959 1.00 84.56 92 VAL A CA 1
ATOM 673 C C . VAL A 1 92 ? -5.209 2.273 7.539 1.00 84.56 92 VAL A C 1
ATOM 675 O O . VAL A 1 92 ? -5.483 1.408 6.707 1.00 84.56 92 VAL A O 1
ATOM 678 N N . ASN A 1 93 ? -6.135 3.094 8.040 1.00 86.81 93 ASN A N 1
ATOM 679 C CA . ASN A 1 93 ? -7.549 3.006 7.675 1.00 86.81 93 ASN A CA 1
ATOM 680 C C . ASN A 1 93 ? -7.767 3.235 6.171 1.00 86.81 93 ASN A C 1
ATOM 682 O O . ASN A 1 93 ? -8.568 2.533 5.562 1.00 86.81 93 ASN A O 1
ATOM 686 N N . ALA A 1 94 ? -7.023 4.157 5.549 1.00 90.12 94 ALA A N 1
ATOM 687 C CA . ALA A 1 94 ? -7.097 4.386 4.106 1.00 90.12 94 ALA A CA 1
ATOM 688 C C . ALA A 1 94 ? -6.703 3.139 3.293 1.00 90.12 94 ALA A C 1
ATOM 690 O O . ALA A 1 94 ? -7.392 2.799 2.331 1.00 90.12 94 ALA A O 1
ATOM 691 N N . ILE A 1 95 ? -5.651 2.415 3.701 1.00 89.00 95 ILE A N 1
ATOM 692 C CA . ILE A 1 95 ? -5.257 1.149 3.055 1.00 89.00 95 ILE A CA 1
ATOM 693 C C . ILE A 1 95 ? -6.354 0.089 3.219 1.00 89.00 95 ILE A C 1
ATOM 695 O O . ILE A 1 95 ? -6.660 -0.618 2.262 1.00 89.00 95 ILE A O 1
ATOM 699 N N . ILE A 1 96 ? -6.967 -0.012 4.404 1.00 87.50 96 ILE A N 1
ATOM 700 C CA . ILE A 1 96 ? -8.061 -0.961 4.670 1.00 87.50 96 ILE A CA 1
ATOM 701 C C . ILE A 1 96 ? -9.265 -0.666 3.768 1.00 87.50 96 ILE A C 1
ATOM 703 O O . ILE A 1 96 ? -9.775 -1.580 3.122 1.00 87.50 96 ILE A O 1
ATOM 707 N N . THR A 1 97 ? -9.688 0.595 3.667 1.00 90.94 97 THR A N 1
ATOM 708 C CA . THR A 1 97 ? -10.797 1.000 2.789 1.00 90.94 97 THR A CA 1
ATOM 709 C C . THR A 1 97 ? -10.486 0.708 1.323 1.00 90.94 97 THR A C 1
ATOM 711 O O . THR A 1 97 ? -11.318 0.150 0.612 1.00 90.94 97 THR A O 1
ATOM 714 N N . TRP A 1 98 ? -9.275 1.031 0.864 1.00 93.25 98 TRP A N 1
ATOM 715 C CA . TRP A 1 98 ? -8.840 0.723 -0.499 1.00 93.25 98 TRP A CA 1
ATOM 716 C C . TRP A 1 98 ? -8.824 -0.783 -0.781 1.00 93.25 98 TRP A C 1
ATOM 718 O O . TRP A 1 98 ? -9.287 -1.215 -1.835 1.00 93.25 98 TRP A O 1
ATOM 728 N N . TYR A 1 99 ? -8.362 -1.595 0.173 1.00 91.69 99 TYR A N 1
ATOM 729 C CA . TYR A 1 99 ? -8.412 -3.052 0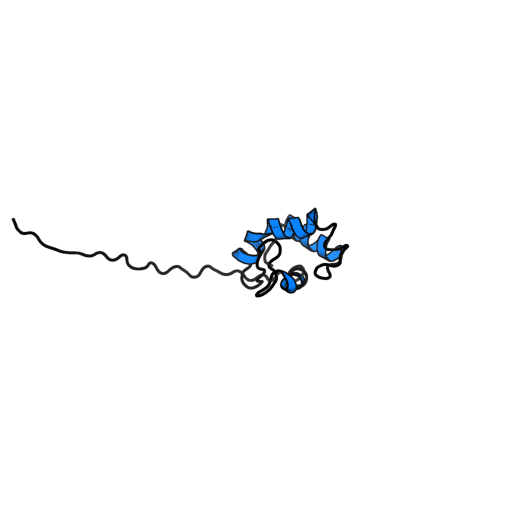.078 1.00 91.69 99 TYR A CA 1
ATOM 730 C C . TYR A 1 99 ? -9.850 -3.567 -0.058 1.00 91.69 99 TYR A C 1
ATOM 732 O O . TYR A 1 99 ? -10.139 -4.353 -0.959 1.00 91.69 99 TYR A O 1
ATOM 740 N N . GLN A 1 100 ? -10.760 -3.086 0.794 1.00 90.38 100 GLN A N 1
ATOM 741 C CA . GLN A 1 100 ? -12.180 -3.455 0.765 1.00 90.38 100 GLN A CA 1
ATOM 742 C C . GLN A 1 100 ? -12.874 -3.035 -0.539 1.00 90.38 100 GLN A C 1
ATOM 744 O O . GLN A 1 100 ? -13.803 -3.708 -0.977 1.00 90.38 100 GLN A O 1
ATOM 749 N N . ALA A 1 101 ? -12.393 -1.976 -1.195 1.00 93.25 101 ALA A N 1
ATOM 750 C CA . ALA A 1 101 ? -12.859 -1.533 -2.508 1.00 93.25 101 ALA A CA 1
ATOM 751 C C . ALA A 1 101 ? -12.301 -2.359 -3.690 1.00 93.25 101 ALA A C 1
ATOM 753 O O . ALA A 1 101 ? -12.520 -1.998 -4.844 1.00 93.25 101 ALA A O 1
ATOM 754 N N . GLY A 1 102 ? -11.565 -3.447 -3.431 1.00 92.81 102 GLY A N 1
ATOM 755 C CA . GLY A 1 102 ? -10.957 -4.279 -4.475 1.00 92.81 102 GLY A CA 1
ATOM 756 C C . GLY A 1 102 ? -9.588 -3.785 -4.942 1.00 92.81 102 GLY A C 1
ATOM 757 O O . GLY A 1 102 ? -9.153 -4.153 -6.032 1.00 92.81 102 GLY A O 1
ATOM 758 N N . TYR A 1 103 ? -8.915 -2.966 -4.120 1.00 93.12 103 TYR A N 1
ATOM 759 C CA . TYR A 1 103 ? -7.527 -2.524 -4.286 1.00 93.12 103 TYR A CA 1
ATOM 760 C C . TYR A 1 103 ? -7.199 -1.970 -5.689 1.00 93.12 103 TYR A C 1
ATOM 762 O O . TYR A 1 103 ? -6.170 -2.349 -6.253 1.00 93.12 103 TYR A O 1
ATOM 770 N N . PRO A 1 104 ? -8.022 -1.071 -6.274 1.00 95.00 104 PRO A N 1
ATOM 771 C CA . PRO A 1 104 ? -7.825 -0.574 -7.636 1.00 95.00 104 PRO A CA 1
ATOM 772 C C . PRO A 1 104 ? -6.455 0.085 -7.824 1.00 95.00 104 PRO A C 1
ATOM 774 O O . PRO A 1 104 ? -5.910 0.705 -6.907 1.00 95.00 104 PRO A O 1
ATOM 777 N N . ALA A 1 105 ? -5.890 -0.051 -9.026 1.00 91.25 105 ALA A N 1
ATOM 778 C CA . ALA A 1 105 ? -4.584 0.522 -9.338 1.00 91.25 105 ALA A CA 1
ATOM 779 C C . ALA A 1 105 ? -4.603 2.061 -9.439 1.00 91.25 105 ALA A C 1
ATOM 781 O O . ALA A 1 105 ? -3.552 2.686 -9.287 1.00 91.25 105 ALA A O 1
ATOM 782 N N . ASN A 1 106 ? -5.776 2.658 -9.684 1.00 91.38 106 ASN A N 1
ATOM 783 C CA . ASN A 1 106 ? -6.028 4.091 -9.854 1.00 91.38 106 ASN A CA 1
ATOM 784 C C . ASN A 1 106 ? -6.929 4.678 -8.763 1.00 91.38 106 ASN A C 1
ATOM 786 O O . ASN A 1 106 ? -7.557 3.908 -8.002 1.00 91.38 106 ASN A O 1
#

Secondary structure (DSSP, 8-state):
---------PPP--------------TTTHHHHGGGHHHHSTTS--GGG----TT-IIIIIGGGHHHHHHHHHTSHHHHTTTTGGG--HHHHHHHHHHHHTT----

Organism: NCBI:txid55197